Protein AF-A0A4W5P102-F1 (afdb_monomer_lite)

Structure (mmCIF, N/CA/C/O backbone):
data_AF-A0A4W5P102-F1
#
_entry.id   AF-A0A4W5P102-F1
#
loop_
_atom_site.group_PDB
_atom_site.id
_atom_site.type_symbol
_atom_site.label_atom_id
_atom_site.label_alt_id
_atom_site.label_comp_id
_atom_site.label_asym_id
_atom_site.label_entity_id
_atom_site.label_seq_id
_atom_site.pdbx_PDB_ins_code
_atom_site.Cartn_x
_atom_site.Cartn_y
_atom_site.Cartn_z
_atom_site.occupancy
_atom_site.B_iso_or_equiv
_atom_site.auth_seq_id
_atom_site.auth_comp_id
_atom_site.auth_asym_id
_atom_site.auth_atom_id
_atom_site.pdbx_PDB_model_num
ATOM 1 N N . MET A 1 1 ? 17.053 -9.262 13.683 1.00 41.84 1 MET A N 1
ATOM 2 C CA . MET A 1 1 ? 17.396 -9.151 15.118 1.00 41.84 1 MET A CA 1
ATOM 3 C C . MET A 1 1 ? 18.449 -8.061 15.296 1.00 41.84 1 MET A C 1
ATOM 5 O O . MET A 1 1 ? 19.629 -8.366 15.229 1.00 41.84 1 MET A O 1
ATOM 9 N N . SER A 1 2 ? 18.060 -6.794 15.454 1.00 27.66 2 SER A N 1
ATOM 10 C CA . SER A 1 2 ? 18.943 -5.714 15.937 1.00 27.66 2 SER A CA 1
ATOM 11 C C . SER A 1 2 ? 18.062 -4.567 16.433 1.00 27.66 2 SER A C 1
ATOM 13 O O . SER A 1 2 ? 17.180 -4.119 15.710 1.00 27.66 2 SER A O 1
ATOM 15 N N . ARG A 1 3 ? 18.229 -4.224 17.712 1.00 34.97 3 ARG A N 1
ATOM 16 C CA . ARG A 1 3 ? 17.362 -3.377 18.543 1.00 34.97 3 ARG A CA 1
ATOM 17 C C . ARG A 1 3 ? 17.645 -1.885 18.331 1.00 34.97 3 ARG A C 1
ATOM 19 O O . ARG A 1 3 ? 18.776 -1.521 18.025 1.00 34.97 3 ARG A O 1
ATOM 26 N N . CYS A 1 4 ? 16.638 -1.047 18.583 1.00 29.52 4 CYS A N 1
ATOM 27 C CA . CYS A 1 4 ? 16.787 0.393 18.804 1.00 29.52 4 CYS A CA 1
ATOM 28 C C . CYS A 1 4 ? 17.603 0.680 20.079 1.00 29.52 4 CYS A C 1
ATOM 30 O O . CYS A 1 4 ? 17.451 -0.019 21.081 1.00 29.52 4 CYS A O 1
ATOM 32 N N . VAL A 1 5 ? 18.429 1.730 20.043 1.00 38.50 5 VAL A N 1
ATOM 33 C CA . VAL A 1 5 ? 19.092 2.334 21.211 1.00 38.50 5 VAL A CA 1
ATOM 34 C C . VAL A 1 5 ? 18.469 3.709 21.446 1.00 38.50 5 VAL A C 1
ATOM 36 O O . VAL A 1 5 ? 18.240 4.457 20.499 1.00 38.50 5 VAL A O 1
ATOM 39 N N . GLN A 1 6 ? 18.181 4.008 22.710 1.00 34.25 6 GLN A N 1
ATOM 40 C CA . GLN A 1 6 ? 17.501 5.205 23.193 1.00 34.25 6 GLN A CA 1
ATOM 41 C C . GLN A 1 6 ? 18.438 5.990 24.121 1.00 34.25 6 GLN A C 1
ATOM 43 O O . GLN A 1 6 ? 19.037 5.377 25.000 1.00 34.25 6 GLN A O 1
ATOM 48 N N . THR A 1 7 ? 18.543 7.317 23.957 1.00 30.58 7 THR A N 1
ATOM 49 C CA . THR A 1 7 ? 19.188 8.250 24.915 1.00 30.58 7 THR A CA 1
ATOM 50 C C . THR A 1 7 ? 18.463 9.608 24.848 1.00 30.58 7 THR A C 1
ATOM 52 O O . THR A 1 7 ? 18.302 10.145 23.756 1.00 30.58 7 THR A O 1
ATOM 55 N N . GLU A 1 8 ? 17.747 10.022 25.899 1.00 34.44 8 GLU A N 1
ATOM 56 C CA . GLU A 1 8 ? 18.116 11.016 26.939 1.00 34.44 8 GLU A CA 1
ATOM 57 C C . GLU A 1 8 ? 18.005 12.497 26.529 1.00 34.44 8 GLU A C 1
ATOM 59 O O . GLU A 1 8 ? 18.719 12.946 25.642 1.00 34.44 8 GLU A O 1
ATOM 64 N N . GLN A 1 9 ? 17.175 13.264 27.260 1.00 30.25 9 GLN A N 1
ATOM 65 C CA . GLN A 1 9 ? 17.553 14.560 27.856 1.00 30.25 9 GLN A CA 1
ATOM 66 C C . GLN A 1 9 ? 16.465 15.077 28.818 1.00 30.25 9 GLN A C 1
ATOM 68 O O . GLN A 1 9 ? 15.324 15.329 28.435 1.00 30.25 9 GLN A O 1
ATOM 73 N N . ALA A 1 10 ? 16.845 15.218 30.090 1.00 26.69 10 ALA A N 1
ATOM 74 C CA . ALA A 1 10 ? 16.066 15.833 31.158 1.00 26.69 10 ALA A CA 1
ATOM 75 C C . ALA A 1 10 ? 16.301 17.355 31.168 1.00 26.69 10 ALA A C 1
ATOM 77 O O . ALA A 1 10 ? 17.445 17.805 31.133 1.00 26.69 1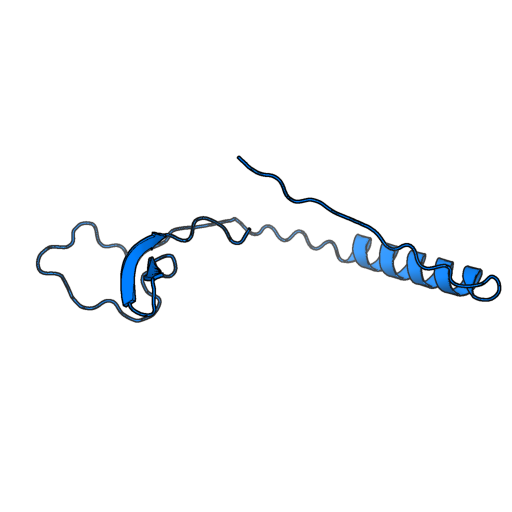0 ALA A O 1
ATOM 78 N N . VAL A 1 11 ? 15.229 18.149 31.228 1.00 32.78 11 VAL A N 1
ATOM 79 C CA . VAL A 1 11 ? 15.300 19.617 31.282 1.00 32.78 11 VAL A CA 1
ATOM 80 C C . VAL A 1 11 ? 15.226 20.078 32.738 1.00 32.78 11 VAL A C 1
ATOM 82 O O . VAL A 1 11 ? 14.223 19.868 33.418 1.00 32.78 11 VAL A O 1
ATOM 85 N N . VAL A 1 12 ? 16.284 20.738 33.206 1.00 38.53 12 VAL A N 1
ATOM 86 C CA . VAL A 1 12 ? 16.288 21.545 34.434 1.00 38.53 12 VAL A CA 1
ATOM 87 C C . VAL A 1 12 ? 15.519 22.849 34.177 1.00 38.53 12 VAL A C 1
ATOM 89 O O . VAL A 1 12 ? 16.056 23.771 33.572 1.00 38.53 12 VAL A O 1
ATOM 92 N N . VAL A 1 13 ? 14.256 22.939 34.611 1.00 43.09 13 VAL A N 1
ATOM 93 C CA . VAL A 1 13 ? 13.499 24.209 34.645 1.00 43.09 13 VAL A CA 1
ATOM 94 C C . VAL A 1 13 ? 13.466 24.723 36.088 1.00 43.09 13 VAL A C 1
ATOM 96 O O . VAL A 1 13 ? 13.014 24.026 36.993 1.00 43.09 13 VAL A O 1
ATOM 99 N N . GLY A 1 14 ? 14.018 25.923 36.291 1.00 39.09 14 GLY A N 1
ATOM 100 C CA . GLY A 1 14 ? 14.329 26.548 37.581 1.00 39.09 14 GLY A CA 1
ATOM 101 C C . GLY A 1 14 ? 13.153 26.864 38.522 1.00 39.09 14 GLY A C 1
ATOM 102 O O . GLY A 1 14 ? 11.976 26.855 38.165 1.00 39.09 14 GLY A O 1
ATOM 103 N N . MET A 1 15 ? 13.527 27.155 39.770 1.00 45.19 15 MET A N 1
ATOM 104 C CA . MET A 1 15 ? 12.784 26.959 41.025 1.00 45.19 15 MET A CA 1
ATOM 105 C C . MET A 1 15 ? 11.729 28.025 41.409 1.00 45.19 15 MET A C 1
ATOM 107 O O . MET A 1 15 ? 11.309 28.058 42.560 1.00 45.19 15 MET A O 1
ATOM 111 N N . GLU A 1 16 ? 11.230 28.844 40.479 1.00 44.81 16 GLU A N 1
ATOM 112 C CA . GLU A 1 16 ? 10.179 29.857 40.765 1.00 44.81 16 GLU A CA 1
ATOM 113 C C . GLU A 1 16 ? 8.863 29.611 40.001 1.00 44.81 16 GLU A C 1
ATOM 115 O O . GLU A 1 16 ? 7.840 30.234 40.263 1.00 44.81 16 GLU A O 1
ATOM 120 N N . SER A 1 17 ? 8.863 28.646 39.078 1.00 54.88 17 SER A N 1
ATOM 121 C CA . SER A 1 17 ? 7.726 28.288 38.211 1.00 54.88 17 SER A CA 1
ATOM 122 C C . SER A 1 17 ? 7.037 26.975 38.617 1.00 54.88 17 SER A C 1
ATOM 124 O O . SER A 1 17 ? 6.124 26.504 37.939 1.00 54.88 17 SER A O 1
ATOM 126 N N . MET A 1 18 ? 7.478 26.357 39.718 1.00 55.69 18 MET A N 1
ATOM 127 C CA . MET A 1 18 ? 7.140 24.975 40.069 1.00 55.69 18 MET A CA 1
ATOM 128 C C . MET A 1 18 ? 5.671 24.787 40.478 1.00 55.69 18 MET A C 1
ATOM 130 O O . MET A 1 18 ? 5.074 23.777 40.118 1.00 55.69 18 MET A O 1
ATOM 134 N N . GLU A 1 19 ? 5.060 25.750 41.172 1.00 55.12 19 GLU A N 1
ATOM 135 C CA . GLU A 1 19 ? 3.645 25.658 41.577 1.00 55.12 19 GLU A CA 1
ATOM 136 C C . GLU A 1 19 ? 2.691 25.831 40.384 1.00 55.12 19 GLU A C 1
ATOM 138 O O . GLU A 1 19 ? 1.717 25.090 40.249 1.00 55.12 19 GLU A O 1
ATOM 143 N N . VAL A 1 20 ? 3.025 26.732 39.451 1.00 69.12 20 VAL A N 1
ATOM 144 C CA . VAL A 1 20 ? 2.274 26.924 38.198 1.00 69.12 20 VAL A CA 1
ATOM 145 C C . VAL A 1 20 ? 2.423 25.704 37.288 1.00 69.12 20 VAL A C 1
ATOM 147 O O . VAL A 1 20 ? 1.436 25.230 36.731 1.00 69.12 20 VAL A O 1
ATOM 150 N N . TYR A 1 21 ? 3.631 25.144 37.175 1.00 67.88 21 TYR A N 1
ATOM 151 C CA . TYR A 1 21 ? 3.884 23.951 36.365 1.00 67.88 21 TYR A CA 1
ATOM 152 C C . TYR A 1 21 ? 3.191 22.706 36.933 1.00 67.88 21 TYR A C 1
ATOM 154 O O . TYR A 1 21 ? 2.587 21.946 36.180 1.00 67.88 21 TYR A O 1
ATOM 162 N N . LYS A 1 22 ? 3.176 22.533 38.264 1.00 71.12 22 LYS A N 1
ATOM 163 C CA . LYS A 1 22 ? 2.377 21.494 38.935 1.00 71.12 22 LYS A CA 1
ATOM 164 C C . LYS A 1 22 ? 0.889 21.659 38.639 1.00 71.12 22 LYS A C 1
ATOM 166 O O . LYS A 1 22 ? 0.247 20.682 38.267 1.00 71.12 22 LYS A O 1
ATOM 171 N N . ALA A 1 23 ? 0.347 22.872 38.761 1.00 80.88 23 ALA A N 1
ATOM 172 C CA . ALA A 1 23 ? -1.061 23.140 38.471 1.00 80.88 23 ALA A CA 1
ATOM 173 C C . ALA A 1 23 ? -1.404 22.848 37.000 1.00 80.88 23 ALA A C 1
ATOM 175 O O . ALA A 1 23 ? -2.384 22.157 36.726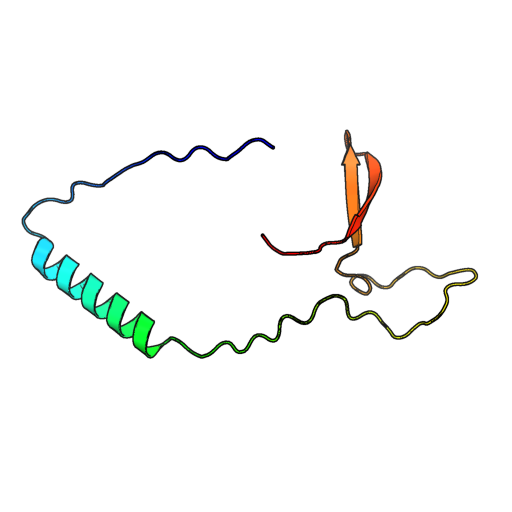 1.00 80.88 23 ALA A O 1
ATOM 176 N N . LEU A 1 24 ? -0.562 23.285 36.058 1.00 81.00 24 LEU A N 1
ATOM 177 C CA . LEU A 1 24 ? -0.708 22.974 34.633 1.00 81.00 24 LEU A CA 1
ATOM 178 C C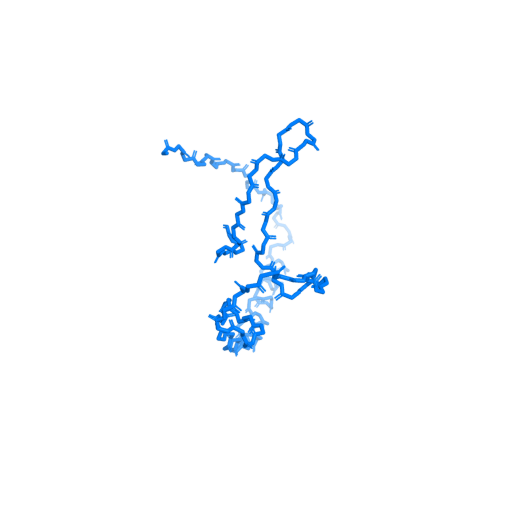 . LEU A 1 24 ? -0.632 21.465 34.369 1.00 81.00 24 LEU A C 1
ATOM 180 O O . LEU A 1 24 ? -1.453 20.941 33.615 1.00 81.00 24 LEU A O 1
ATOM 184 N N . CYS A 1 25 ? 0.298 20.744 35.000 1.00 83.00 25 CYS A N 1
ATOM 185 C CA . CYS A 1 25 ? 0.382 19.287 34.904 1.00 83.00 25 CYS A CA 1
ATOM 186 C C . CYS A 1 25 ? -0.886 18.611 35.434 1.00 83.00 25 CYS A C 1
ATOM 188 O O . CYS A 1 25 ? -1.424 17.731 34.766 1.00 83.00 25 CYS A O 1
ATOM 190 N N . LEU A 1 26 ? -1.390 19.032 36.597 1.00 85.12 26 LEU A N 1
ATOM 191 C CA . LEU A 1 26 ? -2.609 18.481 37.191 1.00 85.12 26 LEU A CA 1
ATOM 192 C C . LEU A 1 26 ? -3.827 18.728 36.299 1.00 85.12 26 LEU A C 1
ATOM 194 O O . LEU A 1 26 ? -4.595 17.801 36.061 1.00 85.12 26 LEU A O 1
ATOM 198 N N . VAL A 1 27 ? -3.978 19.934 35.748 1.00 85.94 27 VAL A N 1
ATOM 199 C CA . VAL A 1 27 ? -5.077 20.265 34.829 1.00 85.94 27 VAL A CA 1
ATOM 200 C C . VAL A 1 27 ? -4.998 19.424 33.553 1.00 85.94 27 VAL A C 1
ATOM 202 O O . VAL A 1 27 ? -5.998 18.822 33.172 1.00 85.94 27 VAL A O 1
ATOM 205 N N . ASN A 1 28 ? -3.824 19.305 32.925 1.00 78.69 28 ASN A N 1
ATOM 206 C CA . ASN A 1 28 ? -3.654 18.474 31.726 1.00 78.69 28 ASN A CA 1
ATOM 207 C C . ASN A 1 28 ? -3.909 16.983 32.004 1.00 78.69 28 ASN A C 1
ATOM 209 O O . ASN A 1 28 ? -4.550 16.312 31.197 1.00 78.69 28 ASN A O 1
ATOM 213 N N . LEU A 1 29 ? -3.467 16.467 33.157 1.00 79.19 29 LEU A N 1
ATOM 214 C CA . LEU A 1 29 ? -3.746 15.092 33.581 1.00 79.19 29 LEU A CA 1
ATOM 215 C C . LEU A 1 29 ? -5.246 14.869 33.806 1.00 79.19 29 LEU A C 1
ATOM 217 O O . LEU A 1 29 ? -5.795 13.895 33.297 1.00 79.19 29 LEU A O 1
ATOM 221 N N . LEU A 1 30 ? -5.926 15.774 34.513 1.00 82.12 30 LEU A N 1
ATOM 222 C CA . LEU A 1 30 ? -7.372 15.699 34.747 1.00 82.12 30 LEU A CA 1
ATOM 223 C C . LEU A 1 30 ? -8.159 15.751 33.433 1.00 82.12 30 LEU A C 1
ATOM 225 O O . LEU A 1 30 ? -9.044 14.925 33.221 1.00 82.12 30 LEU A O 1
ATOM 229 N N . VAL A 1 31 ? -7.800 16.660 32.523 1.00 80.69 31 VAL A N 1
ATOM 230 C CA . VAL A 1 31 ? -8.403 16.742 31.185 1.00 80.69 31 VAL A CA 1
ATOM 231 C C . VAL A 1 31 ? -8.177 15.444 30.416 1.00 80.69 31 VAL A C 1
ATOM 233 O O . VAL A 1 31 ? -9.137 14.912 29.866 1.00 80.69 31 VAL A O 1
ATOM 236 N N . ALA A 1 32 ? -6.965 14.881 30.422 1.00 75.50 32 ALA A N 1
ATOM 237 C CA . ALA A 1 32 ? -6.669 13.610 29.758 1.00 75.50 32 ALA A CA 1
ATOM 238 C C . ALA A 1 32 ? -7.457 12.429 30.354 1.00 75.50 32 ALA A C 1
ATOM 240 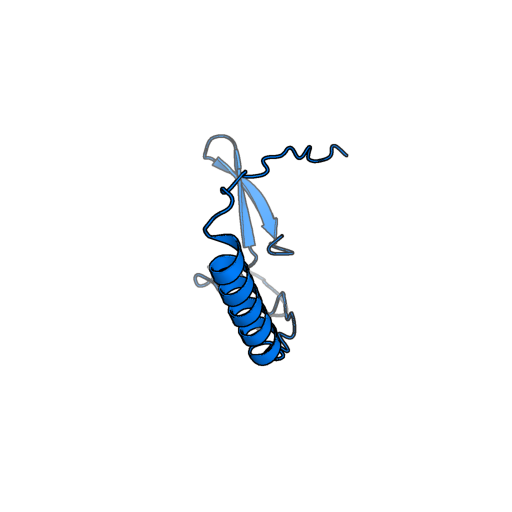O O . ALA A 1 32 ? -7.896 11.554 29.615 1.00 75.50 32 ALA A O 1
ATOM 241 N N . PHE A 1 33 ? -7.674 12.395 31.673 1.00 70.38 33 PHE A N 1
ATOM 242 C CA . PHE A 1 33 ? -8.495 11.369 32.326 1.00 70.38 33 PHE A CA 1
ATOM 243 C C . PHE A 1 33 ? -9.980 11.494 31.972 1.00 70.38 33 PHE A C 1
ATOM 245 O O . PHE A 1 33 ? -10.621 10.480 31.707 1.00 70.38 33 PHE A O 1
ATOM 252 N N . LEU A 1 34 ? -10.512 12.719 31.939 1.00 71.31 34 LEU A N 1
ATOM 253 C CA . LEU A 1 34 ? -11.916 12.987 31.605 1.00 71.31 34 LEU A CA 1
ATOM 254 C C . LEU A 1 34 ? -12.212 12.822 30.106 1.00 71.31 34 LEU A C 1
ATOM 256 O O . LEU A 1 34 ? -13.320 12.446 29.740 1.00 71.31 34 LEU A O 1
ATOM 260 N N . SER A 1 35 ? -11.225 13.070 29.242 1.00 69.31 35 SER A N 1
ATOM 261 C CA . SER A 1 35 ? -11.337 12.935 27.783 1.00 69.31 35 SER A CA 1
ATOM 262 C C . SER A 1 35 ? -10.824 11.599 27.241 1.00 69.31 35 SER A C 1
ATOM 264 O O . SER A 1 35 ? -10.712 11.449 26.024 1.00 69.31 35 SER A O 1
ATOM 266 N N . LYS A 1 36 ? -10.601 10.587 28.101 1.00 62.28 36 LYS A N 1
ATOM 267 C CA . LYS A 1 36 ? -10.527 9.179 27.670 1.00 62.28 36 LYS A CA 1
ATOM 268 C C . LYS A 1 36 ? -11.902 8.734 27.163 1.00 62.28 36 LYS A C 1
ATOM 270 O O . LYS A 1 36 ? -12.591 7.928 27.782 1.00 62.28 36 LYS A O 1
ATOM 275 N N . GLY A 1 37 ? -12.311 9.268 26.016 1.00 60.75 37 GLY A N 1
ATOM 276 C CA . GLY A 1 37 ? -13.320 8.642 25.187 1.00 60.75 37 GLY A CA 1
ATOM 277 C C . GLY A 1 37 ? -12.852 7.221 24.907 1.00 60.75 37 GLY A C 1
ATOM 278 O O . GLY A 1 37 ? -11.709 7.001 24.503 1.00 60.75 37 GLY A O 1
ATOM 279 N N . SER A 1 38 ? -13.718 6.246 25.170 1.00 60.75 38 SER A N 1
ATOM 280 C CA . SER A 1 38 ? -13.489 4.876 24.734 1.00 60.75 38 SER A CA 1
ATOM 281 C C . SER A 1 38 ? -13.565 4.869 23.210 1.00 60.75 38 SER A C 1
ATOM 283 O O . SER A 1 38 ? -14.638 4.712 22.629 1.00 60.75 38 SER A O 1
ATOM 285 N N . HIS A 1 39 ? -12.430 5.093 22.546 1.00 53.44 39 HIS A N 1
ATOM 286 C CA . HIS A 1 39 ? -12.273 4.741 21.144 1.00 53.44 39 HIS A CA 1
ATOM 287 C C . HIS A 1 39 ? -12.309 3.218 21.080 1.00 53.44 39 HIS A C 1
ATOM 289 O O . HIS A 1 39 ? -11.282 2.546 21.105 1.00 53.44 39 HIS A O 1
ATOM 295 N N . SER A 1 40 ? -13.516 2.664 21.014 1.00 58.44 40 SER A N 1
ATOM 296 C CA . SER A 1 40 ? -13.727 1.298 20.551 1.00 58.44 40 SER A CA 1
ATOM 297 C C . SER A 1 40 ? -13.486 1.288 19.040 1.00 58.44 40 SER A C 1
ATOM 299 O O . SER A 1 40 ? -14.413 1.136 18.250 1.00 58.44 40 SER A O 1
ATOM 301 N N . GLN A 1 41 ? -12.245 1.551 18.622 1.00 57.22 41 GLN A N 1
ATOM 302 C CA . GLN A 1 41 ? -11.819 1.282 17.261 1.00 57.22 41 GLN A CA 1
ATOM 303 C C . GLN A 1 41 ? -11.691 -0.234 17.168 1.00 57.22 41 GLN A C 1
ATOM 305 O O . GLN A 1 41 ? -10.738 -0.833 17.655 1.00 57.22 41 GLN A O 1
ATOM 310 N N . LEU A 1 42 ? -12.714 -0.865 16.604 1.00 60.31 42 LEU A N 1
ATOM 311 C CA . LEU A 1 42 ? -12.600 -2.225 16.110 1.00 60.31 42 LEU A CA 1
ATOM 312 C C . LEU A 1 42 ? -11.540 -2.163 15.001 1.00 60.31 42 LEU A C 1
ATOM 314 O O . LEU A 1 42 ? -11.792 -1.561 13.958 1.00 60.31 42 LEU A O 1
ATOM 318 N N . ASP A 1 43 ? -10.340 -2.690 15.252 1.00 68.62 43 ASP A N 1
ATOM 319 C CA . ASP A 1 43 ? -9.271 -2.774 14.251 1.00 68.62 43 ASP A CA 1
ATOM 320 C C . ASP A 1 43 ? -9.674 -3.789 13.172 1.00 68.62 43 ASP A C 1
ATOM 322 O O . ASP A 1 43 ? -9.282 -4.955 13.177 1.00 68.62 43 ASP A O 1
ATOM 326 N N . VAL A 1 44 ? -10.532 -3.348 12.254 1.00 78.12 44 VAL A N 1
ATOM 327 C CA . VAL A 1 44 ? -10.915 -4.105 11.065 1.00 78.12 44 VAL A CA 1
ATOM 328 C C . VAL A 1 44 ? -9.884 -3.811 9.979 1.00 78.12 44 VAL A C 1
ATOM 330 O O . VAL A 1 44 ? -9.776 -2.682 9.503 1.00 78.12 44 VAL A O 1
ATOM 333 N N . CYS A 1 45 ? -9.121 -4.828 9.575 1.00 83.94 45 CYS A N 1
ATOM 334 C CA . CYS A 1 45 ? -8.162 -4.753 8.474 1.00 83.94 45 CYS A CA 1
ATOM 335 C C . CYS A 1 45 ? -8.628 -5.590 7.268 1.00 83.94 45 CYS A C 1
ATOM 337 O O . CYS A 1 45 ? -9.477 -6.471 7.393 1.00 83.94 45 CYS A O 1
ATOM 339 N N . GLY A 1 46 ? -8.084 -5.306 6.079 1.00 83.06 46 GLY A N 1
ATOM 340 C CA . GLY A 1 46 ? -8.194 -6.209 4.928 1.00 83.06 46 GLY A CA 1
ATOM 341 C C . GLY A 1 46 ? -9.611 -6.447 4.394 1.00 83.06 46 GLY A C 1
ATOM 342 O O . GLY A 1 46 ? -9.948 -7.588 4.104 1.00 83.06 46 GLY A O 1
ATOM 343 N N . THR A 1 47 ? -10.451 -5.411 4.269 1.00 82.75 47 THR A N 1
ATOM 344 C CA . THR A 1 47 ? -11.799 -5.531 3.670 1.00 82.75 47 THR A CA 1
ATOM 345 C C . THR A 1 47 ? -11.783 -5.141 2.187 1.00 82.75 47 THR A C 1
ATOM 347 O O . THR A 1 47 ? -11.855 -3.950 1.879 1.00 82.75 47 THR A O 1
ATOM 350 N N . PRO A 1 48 ? -11.644 -6.095 1.246 1.00 75.69 48 PRO A N 1
ATOM 351 C CA . PRO A 1 48 ? -11.665 -5.788 -0.179 1.00 75.69 48 PRO A CA 1
ATOM 352 C C . PRO A 1 48 ? -13.091 -5.740 -0.733 1.00 75.69 48 PRO A C 1
ATOM 354 O O . PRO A 1 48 ? -14.020 -6.265 -0.111 1.00 75.69 48 PRO A O 1
ATOM 357 N N . PRO A 1 49 ? -13.272 -5.202 -1.952 1.00 74.75 49 PRO A N 1
ATOM 358 C CA . PRO A 1 49 ? -14.465 -5.480 -2.740 1.00 74.75 49 PRO A CA 1
ATOM 359 C C . PRO A 1 49 ? -14.682 -6.998 -2.849 1.00 74.75 49 PRO A C 1
ATOM 361 O O . PRO A 1 49 ? -13.737 -7.745 -3.108 1.00 74.75 49 PRO A O 1
ATOM 364 N N . LEU A 1 50 ? -15.923 -7.459 -2.656 1.00 68.88 50 LEU A N 1
ATOM 365 C CA . LEU A 1 50 ? -16.286 -8.875 -2.758 1.00 68.88 50 LEU A CA 1
ATOM 366 C C . LEU A 1 50 ? -16.030 -9.377 -4.184 1.00 68.88 50 LEU A C 1
ATOM 368 O O . LEU A 1 50 ? -16.839 -9.163 -5.084 1.00 68.88 50 LEU A O 1
ATOM 372 N N . ASN A 1 51 ? -14.898 -10.046 -4.394 1.00 65.62 51 ASN A N 1
ATOM 373 C CA . ASN A 1 51 ? -14.597 -10.729 -5.641 1.00 65.62 51 ASN A CA 1
ATOM 374 C C . ASN A 1 51 ? -13.823 -12.014 -5.337 1.00 65.62 51 ASN A C 1
ATOM 376 O O . ASN A 1 51 ? -12.732 -11.980 -4.772 1.00 65.62 51 ASN A O 1
ATOM 380 N N . THR A 1 52 ? -14.416 -13.162 -5.653 1.00 66.56 52 THR A N 1
ATOM 381 C CA . THR A 1 52 ? -13.906 -14.471 -5.217 1.00 66.56 52 THR A CA 1
ATOM 382 C C . THR A 1 52 ? -12.833 -15.030 -6.143 1.00 66.56 52 THR A C 1
ATOM 384 O O . THR A 1 52 ? -12.099 -15.937 -5.748 1.00 66.56 52 THR A O 1
ATOM 387 N N . ARG A 1 53 ? -12.717 -14.511 -7.374 1.00 76.38 53 ARG A N 1
ATOM 388 C CA . ARG A 1 53 ? -11.735 -14.993 -8.348 1.00 76.38 53 ARG A CA 1
ATOM 389 C C . ARG A 1 53 ? -11.398 -13.942 -9.400 1.00 76.38 53 ARG A C 1
ATOM 391 O O . ARG A 1 53 ? -12.281 -13.414 -10.064 1.00 76.38 53 ARG A O 1
ATOM 398 N N . ILE A 1 54 ? -10.104 -13.726 -9.621 1.00 72.38 54 ILE A N 1
ATOM 399 C CA . ILE A 1 54 ? -9.596 -12.895 -10.715 1.00 72.38 54 ILE A CA 1
ATOM 400 C C . ILE A 1 54 ? -9.220 -13.817 -11.884 1.00 72.38 54 ILE A C 1
ATOM 402 O O . ILE A 1 54 ? -8.352 -14.676 -11.745 1.00 72.38 54 ILE A O 1
ATOM 406 N N . VAL A 1 55 ? -9.874 -13.655 -13.036 1.00 83.56 55 VAL A N 1
ATOM 407 C CA . VAL A 1 55 ? -9.522 -14.311 -14.310 1.00 83.56 55 VAL A CA 1
ATOM 408 C C . VAL A 1 55 ? -9.518 -13.233 -15.386 1.00 83.56 55 VAL A C 1
ATOM 410 O O . VAL A 1 55 ? -10.490 -12.494 -15.493 1.00 83.56 55 VAL A O 1
ATOM 413 N N . GLY A 1 56 ? -8.429 -13.087 -16.143 1.00 81.19 56 GLY A N 1
ATOM 414 C CA . GLY A 1 56 ? -8.286 -12.023 -17.151 1.00 81.19 56 GLY A CA 1
ATOM 415 C C . GLY A 1 56 ? -8.046 -10.622 -16.574 1.00 81.19 56 GLY A C 1
ATOM 416 O O . GLY A 1 56 ? -7.353 -9.840 -17.206 1.00 81.19 56 GLY A O 1
ATOM 417 N N . GLY A 1 57 ? -8.512 -10.354 -15.350 1.00 78.75 57 GLY A N 1
ATOM 418 C CA . GLY A 1 57 ? -8.222 -9.138 -14.592 1.00 78.75 57 GLY A CA 1
ATOM 419 C C . GLY A 1 57 ? -8.782 -7.857 -15.213 1.00 78.75 57 GLY A C 1
ATOM 420 O O . GLY A 1 57 ? -9.205 -7.814 -16.362 1.00 78.75 57 GLY A O 1
ATOM 421 N N . GLN A 1 58 ? -8.800 -6.799 -14.414 1.00 83.19 58 GLN A N 1
ATOM 422 C CA . GLN A 1 58 ? -9.002 -5.431 -14.880 1.00 83.19 58 GLN A CA 1
ATOM 423 C C . GLN A 1 58 ? -8.203 -4.500 -13.975 1.00 83.19 58 GLN A C 1
ATOM 425 O O . GLN A 1 58 ? -7.879 -4.875 -12.841 1.00 83.19 58 GLN A O 1
ATOM 430 N N . ASP A 1 59 ? -7.918 -3.295 -14.455 1.00 85.69 59 ASP A N 1
ATOM 431 C CA . ASP A 1 59 ? -7.256 -2.285 -13.640 1.00 85.69 59 ASP A CA 1
ATOM 432 C C . ASP A 1 59 ? -8.092 -1.974 -12.393 1.00 85.69 59 ASP A C 1
ATOM 434 O O . ASP A 1 59 ? -9.314 -1.805 -12.445 1.00 85.69 59 ASP A O 1
ATOM 438 N N . ALA A 1 60 ? -7.426 -1.934 -11.240 1.00 83.50 60 ALA A N 1
ATOM 439 C CA . ALA A 1 60 ? -8.077 -1.605 -9.984 1.00 83.50 60 ALA A CA 1
ATOM 440 C C . ALA A 1 60 ? -8.338 -0.097 -9.900 1.00 83.50 60 ALA A C 1
ATOM 442 O O . ALA A 1 60 ? -7.474 0.714 -10.237 1.00 83.50 60 ALA A O 1
ATOM 443 N N . LEU A 1 61 ? -9.499 0.287 -9.362 1.00 83.94 61 LEU A N 1
ATOM 444 C CA . LEU A 1 61 ? -9.728 1.678 -8.982 1.00 83.94 61 LEU A CA 1
ATOM 445 C C . LEU A 1 61 ? -8.747 2.061 -7.870 1.00 83.94 61 LEU A C 1
ATOM 447 O O . LEU A 1 61 ? -8.496 1.267 -6.953 1.00 83.94 61 LEU A O 1
ATOM 451 N N . ALA A 1 62 ? -8.232 3.289 -7.928 1.00 83.94 62 ALA A N 1
ATOM 452 C CA . ALA A 1 62 ? -7.342 3.823 -6.906 1.00 83.94 62 ALA A CA 1
ATOM 453 C C . ALA A 1 62 ? -7.955 3.650 -5.504 1.00 83.94 62 ALA A C 1
ATOM 455 O O . ALA A 1 62 ? -9.115 3.983 -5.276 1.00 83.94 62 ALA A O 1
ATOM 456 N N . GLY A 1 63 ? -7.179 3.086 -4.574 1.00 83.31 63 GLY A N 1
ATOM 457 C CA . GLY A 1 63 ? -7.615 2.849 -3.195 1.00 83.31 63 GLY A CA 1
ATOM 458 C C . GLY A 1 63 ? -8.466 1.593 -2.960 1.00 83.31 63 GLY A C 1
ATOM 459 O O . GLY A 1 63 ? -8.763 1.304 -1.807 1.00 83.31 63 GLY A O 1
ATOM 460 N N . SER A 1 64 ? -8.808 0.803 -3.988 1.00 85.44 64 SER A N 1
ATOM 461 C CA . SER A 1 64 ? -9.580 -0.451 -3.805 1.00 85.44 64 SER A CA 1
ATOM 462 C C . SER A 1 64 ? -8.835 -1.519 -3.002 1.00 85.44 64 SER A C 1
ATOM 464 O O . SER A 1 64 ? -9.451 -2.401 -2.412 1.00 85.44 64 SER A O 1
ATOM 466 N N . TRP A 1 65 ? -7.504 -1.441 -3.001 1.00 88.44 65 TRP A N 1
ATOM 467 C CA . TRP A 1 65 ? -6.600 -2.353 -2.304 1.00 88.44 65 TRP A CA 1
ATOM 468 C C . TRP A 1 65 ? -5.622 -1.524 -1.465 1.00 88.44 65 TRP A C 1
ATOM 470 O O . TRP A 1 65 ? -4.453 -1.399 -1.829 1.00 88.44 65 TRP A O 1
ATOM 480 N N . PRO A 1 66 ? -6.088 -0.892 -0.373 1.00 86.69 66 PRO A N 1
ATOM 481 C CA . PRO A 1 66 ? -5.321 0.129 0.343 1.00 86.69 66 PRO A CA 1
ATOM 482 C C . PRO A 1 66 ? -4.072 -0.423 1.040 1.00 86.69 66 PRO A C 1
ATOM 484 O O . PRO A 1 66 ? -3.158 0.331 1.353 1.00 86.69 66 PRO A O 1
ATOM 487 N N . TRP A 1 67 ? -4.005 -1.737 1.257 1.00 90.81 67 TRP A N 1
ATOM 488 C CA . TRP A 1 67 ? -2.815 -2.399 1.785 1.00 90.81 67 TRP A CA 1
ATOM 489 C C . TRP A 1 67 ? -1.764 -2.716 0.718 1.00 90.81 67 TRP A C 1
ATOM 491 O O . TRP A 1 67 ? -0.666 -3.104 1.099 1.00 90.81 67 TRP A O 1
ATOM 501 N N . GLN A 1 68 ? -2.045 -2.584 -0.583 1.00 93.06 68 GLN A N 1
ATOM 502 C CA . GLN A 1 68 ? -1.084 -2.940 -1.630 1.00 93.06 68 GLN A CA 1
ATOM 503 C C . GLN A 1 68 ? 0.131 -2.006 -1.597 1.00 93.06 68 GLN A C 1
ATOM 505 O O . GLN A 1 68 ? 0.016 -0.806 -1.839 1.00 93.06 68 GLN A O 1
ATOM 510 N N . ALA A 1 69 ? 1.310 -2.571 -1.347 1.00 92.38 69 ALA A N 1
ATOM 511 C CA . ALA A 1 69 ? 2.569 -1.838 -1.310 1.00 92.38 69 ALA A CA 1
ATOM 512 C C . ALA A 1 69 ? 3.439 -2.150 -2.535 1.00 92.38 69 ALA A C 1
ATOM 514 O O . ALA A 1 69 ? 3.457 -3.278 -3.031 1.00 92.38 69 ALA A O 1
ATOM 515 N N . SER A 1 70 ? 4.199 -1.148 -2.981 1.00 93.50 70 SER A N 1
ATOM 516 C CA . SER A 1 70 ? 5.211 -1.258 -4.035 1.00 93.50 70 SER A CA 1
ATOM 517 C C . SER A 1 70 ? 6.592 -1.015 -3.427 1.00 93.50 70 SER A C 1
ATOM 519 O O . SER A 1 70 ? 6.880 0.080 -2.943 1.00 93.50 70 SER A O 1
ATOM 521 N N . LEU A 1 71 ? 7.454 -2.031 -3.425 1.00 94.31 71 LEU A N 1
ATOM 522 C CA . LEU A 1 71 ? 8.826 -1.935 -2.930 1.00 94.31 71 LEU A CA 1
ATOM 523 C C . LEU A 1 71 ? 9.743 -1.467 -4.054 1.00 94.31 71 LEU A C 1
ATOM 525 O O . LEU A 1 71 ? 9.828 -2.092 -5.117 1.00 94.31 71 LEU A O 1
ATOM 529 N N . HIS A 1 72 ? 10.433 -0.355 -3.807 1.00 97.25 72 HIS A N 1
ATOM 530 C CA . HIS A 1 72 ? 11.323 0.271 -4.776 1.00 97.25 72 HIS A CA 1
ATOM 531 C C . HIS A 1 72 ? 12.785 0.104 -4.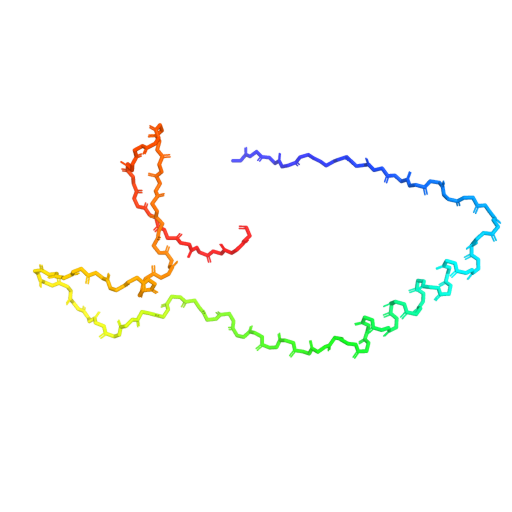361 1.00 97.25 72 HIS A C 1
ATOM 533 O O . HIS A 1 72 ? 13.151 0.300 -3.202 1.00 97.25 72 HIS A O 1
ATOM 539 N N . ARG A 1 73 ? 13.640 -0.220 -5.332 1.00 95.25 73 ARG A N 1
ATOM 540 C CA . ARG A 1 73 ? 15.099 -0.210 -5.200 1.00 95.25 73 ARG A CA 1
ATOM 541 C C . ARG A 1 73 ? 15.663 0.624 -6.346 1.00 95.25 73 ARG A C 1
ATOM 543 O O . ARG A 1 73 ? 15.328 0.384 -7.500 1.00 95.25 73 ARG A O 1
ATOM 550 N N . PHE A 1 74 ? 16.481 1.628 -6.022 1.00 96.38 74 PHE A N 1
ATOM 551 C CA . PHE A 1 74 ? 17.024 2.590 -6.997 1.00 96.38 74 PHE A CA 1
ATOM 552 C C . PHE A 1 74 ? 15.946 3.260 -7.877 1.00 96.38 74 PHE A C 1
ATOM 554 O O . PHE A 1 74 ? 16.147 3.472 -9.066 1.00 96.38 74 PHE A O 1
ATOM 561 N N . GLY A 1 75 ? 14.774 3.559 -7.304 1.00 95.12 75 GLY A N 1
ATOM 562 C CA . GLY A 1 75 ? 13.662 4.197 -8.020 1.00 95.12 75 GLY A CA 1
ATOM 563 C C . GLY A 1 75 ? 12.809 3.260 -8.885 1.00 95.12 75 GLY A C 1
ATOM 564 O O . GLY A 1 75 ? 11.759 3.688 -9.353 1.00 95.12 75 GLY A O 1
ATOM 565 N N . SER A 1 76 ? 13.192 1.988 -9.046 1.00 94.69 76 SER A N 1
ATOM 566 C CA . SER A 1 76 ? 12.404 0.987 -9.773 1.00 94.69 76 SER A CA 1
ATOM 567 C C . SER A 1 76 ? 11.644 0.072 -8.820 1.00 94.69 76 SER A C 1
ATOM 569 O O . SER A 1 76 ? 12.209 -0.418 -7.838 1.00 94.69 76 SER A O 1
ATOM 571 N N . HIS A 1 77 ? 10.384 -0.219 -9.146 1.00 92.50 77 HIS A N 1
ATOM 572 C CA . HIS A 1 77 ? 9.634 -1.300 -8.511 1.00 92.50 77 HIS A CA 1
ATOM 573 C C . HIS A 1 77 ? 10.346 -2.635 -8.754 1.00 92.50 77 HIS A C 1
ATOM 575 O O . HIS A 1 77 ? 10.765 -2.924 -9.878 1.00 92.50 77 HIS A O 1
ATOM 581 N N . PHE A 1 78 ? 10.483 -3.439 -7.701 1.00 95.94 78 PHE A N 1
ATOM 582 C CA . PHE A 1 78 ? 11.048 -4.785 -7.808 1.00 95.94 78 PHE A CA 1
ATOM 583 C C . PHE A 1 78 ? 10.192 -5.858 -7.129 1.00 95.94 78 PHE A C 1
ATOM 585 O O . PHE A 1 78 ? 10.289 -7.022 -7.509 1.00 95.94 78 PHE A O 1
ATOM 592 N N . CYS A 1 79 ? 9.371 -5.497 -6.138 1.00 95.44 79 CYS A N 1
ATOM 593 C CA . CYS A 1 79 ? 8.504 -6.426 -5.413 1.00 95.44 79 CYS A CA 1
ATOM 594 C C . CYS A 1 79 ? 7.229 -5.735 -4.922 1.00 95.44 79 CYS A C 1
ATOM 596 O O . CYS A 1 79 ? 7.241 -4.551 -4.594 1.00 95.44 79 CYS A O 1
ATOM 598 N N . GLY A 1 80 ? 6.154 -6.512 -4.797 1.00 94.12 80 GLY A N 1
ATOM 599 C CA . GLY A 1 80 ? 4.947 -6.103 -4.082 1.00 94.12 80 GLY A CA 1
ATOM 600 C C . GLY A 1 80 ? 5.025 -6.416 -2.586 1.00 94.12 80 GLY A C 1
ATOM 601 O O . GLY A 1 80 ? 5.924 -7.124 -2.127 1.00 94.12 80 GLY A O 1
ATOM 602 N N . GLY A 1 81 ? 4.054 -5.917 -1.829 1.00 93.44 81 GLY A N 1
ATOM 603 C CA . GLY A 1 81 ? 3.883 -6.224 -0.411 1.00 93.44 81 GLY A CA 1
ATOM 604 C C . GLY A 1 81 ? 2.490 -5.861 0.093 1.00 93.44 81 GLY A C 1
ATOM 605 O O . GLY A 1 81 ? 1.642 -5.396 -0.669 1.00 93.44 81 GLY A O 1
ATOM 606 N N . SER A 1 82 ? 2.251 -6.066 1.386 1.00 92.06 82 SER A N 1
ATOM 607 C CA . SER A 1 82 ? 0.996 -5.684 2.035 1.00 92.06 82 SER A CA 1
ATOM 608 C C . SER A 1 82 ? 1.246 -4.953 3.347 1.00 92.06 82 SER 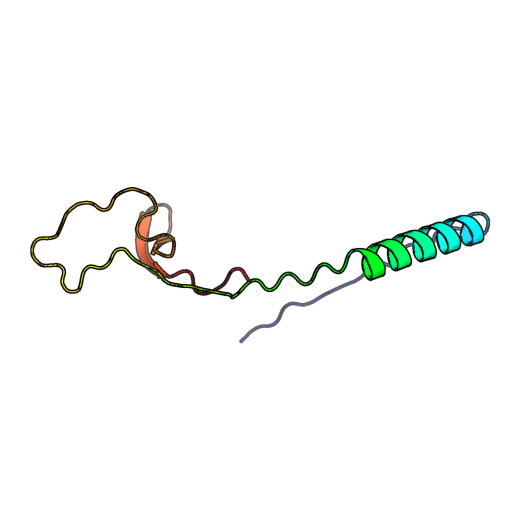A C 1
ATOM 610 O O . SER A 1 82 ? 2.110 -5.356 4.125 1.00 92.06 82 SER A O 1
ATOM 612 N N . LEU A 1 83 ? 0.487 -3.888 3.594 1.00 89.38 83 LEU A N 1
ATOM 613 C CA . LEU A 1 83 ? 0.476 -3.188 4.873 1.00 89.38 83 LEU A CA 1
ATOM 614 C C . LEU A 1 83 ? -0.272 -4.032 5.914 1.00 89.38 83 LEU A C 1
ATOM 616 O O . LEU A 1 83 ? -1.444 -4.350 5.725 1.00 89.38 83 LEU A O 1
ATOM 620 N N . ILE A 1 84 ? 0.417 -4.396 6.995 1.00 87.56 84 ILE A N 1
ATOM 621 C CA . ILE A 1 84 ? -0.120 -5.266 8.058 1.00 87.56 84 ILE A CA 1
ATOM 622 C C . ILE A 1 84 ? -0.444 -4.458 9.320 1.00 87.56 84 ILE A C 1
ATOM 624 O O . ILE A 1 84 ? -1.380 -4.790 10.041 1.00 87.56 84 ILE A O 1
ATOM 628 N N . ASN A 1 85 ? 0.310 -3.389 9.577 1.00 83.75 85 ASN A N 1
ATOM 629 C CA . ASN A 1 85 ? 0.125 -2.504 10.720 1.00 83.75 85 ASN A CA 1
ATOM 630 C C . ASN A 1 85 ? 0.668 -1.099 10.397 1.00 83.75 85 ASN A C 1
ATOM 632 O O . ASN A 1 85 ? 1.385 -0.914 9.413 1.00 83.75 85 ASN A O 1
ATOM 636 N N . LYS A 1 86 ? 0.317 -0.126 11.236 1.00 77.44 86 LYS A N 1
ATOM 637 C CA . LYS A 1 86 ? 0.800 1.260 11.244 1.00 77.44 86 LYS A CA 1
ATOM 638 C C . LYS A 1 86 ? 2.044 1.486 12.122 1.00 77.44 86 LYS A C 1
ATOM 640 O O . LYS A 1 86 ? 2.477 2.629 12.229 1.00 77.44 86 LYS A O 1
ATOM 645 N N . GLU A 1 87 ? 2.555 0.444 12.778 1.00 53.94 87 GLU A N 1
ATOM 646 C CA . GLU A 1 87 ? 3.694 0.510 13.713 1.00 53.94 87 GLU A CA 1
ATOM 647 C C . GLU A 1 87 ? 4.981 -0.056 13.117 1.00 53.94 87 GLU A C 1
ATOM 649 O O . GLU A 1 87 ? 4.898 -1.103 12.431 1.00 53.94 87 GLU A O 1
#

pLDDT: mean 71.09, std 20.28, range [26.69, 97.25]

InterPro domains:
  IPR001254 Serine proteases, trypsin domain [PF00089] (54-86)
  IPR009003 Peptidase S1, PA clan [SSF50494] (21-86)

Organism: NCBI:txid62062

Sequence (87 aa):
MSRCVQTEQAVVVGMESMEVYKALCLVNLLVAFLSKGSHSQLDVCGTPPLNTRIVGGQDALAGSWPWQASLHRFGSHFCGGSLINKE

Secondary structure (DSSP, 8-state):
--------------TTSHHHHHHHHHHHHHHHHHT--------------S-S--SS--PPPTTSSTTEEEEEETTEEEEEEE-----

Foldseek 3Di:
DDDDDDDDDDDDDDDPCVVVVVVVVVVVVVCVVVPPDPPPPPPDDDDADDDDDDDPDDDDDPCRQVQWAFDDDPNDTDDIDGDDDPD

Radius of gyration: 24.22 Å; chains: 1; bounding box: 36×45×59 Å